Protein AF-A0A7S0CDD1-F1 (afdb_monomer_lite)

pLDDT: mean 84.14, std 13.0, range [52.75, 97.25]

Secondary structure (DSSP, 8-state):
--SS-S-----SPPP-PPPHHHHHT--HHHHHHHHHHHHHHHHHHHHHTT--HHHHHHHHHHHHHHHHHHHHHHHHHHHHHHHHHHHHH--EEEEESSSEE-GGGHHHHHTT-S--EEEE--

Foldseek 3Di:
DDAQAPDDDDPPDDDDDDDPVSNVPDDPVSNVVSVVVVVVVVVVVCVVVVHDPVNVVVVCVVCVVCVVVVVVVVVVVVVVVVVVVLVVQFDWAAQCLDAAFQPVCVVVVVVVRRRRHTDTGD

Organism: NCBI:txid420281

Sequence (122 aa):
GGRGGPYRLDSGHNVHQVSEDAKNQVSKEAAAAARKIAKQALQDRLEEIGMSDSEHEVYTEFLSPINNDISSLRAMLKSVDRQNDNSRELDWLKGQSDGEIDESRLVEGVAGEKYIYKKRGL

Radius of gyration: 27.92 Å; chains: 1; bounding box: 63×36×65 Å

InterPro domains:
  IPR039891 von Willebrand factor A domain-containing protein 8 [PTHR21610] (1-121)

Structure (mmCIF, N/CA/C/O backbone):
data_AF-A0A7S0CDD1-F1
#
_entry.id   AF-A0A7S0CDD1-F1
#
loop_
_atom_site.group_PDB
_atom_site.id
_atom_site.type_symbol
_atom_site.label_atom_id
_atom_site.label_alt_id
_atom_site.label_comp_id
_atom_site.label_asym_id
_atom_site.label_entity_id
_atom_site.label_seq_id
_atom_site.pdbx_PDB_ins_code
_atom_site.Cartn_x
_atom_site.Cartn_y
_atom_site.Cartn_z
_atom_site.occupancy
_atom_site.B_iso_or_equiv
_atom_site.auth_seq_id
_atom_site.auth_comp_id
_atom_site.auth_asym_id
_atom_site.auth_atom_id
_atom_site.pdbx_PDB_model_num
ATOM 1 N N . GLY A 1 1 ? 0.144 4.840 14.000 1.00 53.41 1 GLY A N 1
ATOM 2 C CA . GLY A 1 1 ? -1.275 5.161 14.249 1.00 53.41 1 GLY A CA 1
ATOM 3 C C . GLY A 1 1 ? -1.372 6.200 15.344 1.00 53.41 1 GLY A C 1
ATOM 4 O O . GLY A 1 1 ? -0.496 6.219 16.203 1.00 53.41 1 GLY A O 1
ATOM 5 N N . GLY A 1 2 ? -2.368 7.083 15.265 1.00 63.09 2 GLY A N 1
ATOM 6 C CA . GLY A 1 2 ? -2.669 8.057 16.317 1.00 63.09 2 GLY A CA 1
ATOM 7 C C . GLY A 1 2 ? -3.413 7.419 17.492 1.00 63.09 2 GLY A C 1
ATOM 8 O O . GLY A 1 2 ? -3.662 6.214 17.510 1.00 63.09 2 GLY A O 1
ATOM 9 N N . ARG A 1 3 ? -3.776 8.234 18.480 1.00 61.78 3 ARG A N 1
ATOM 10 C CA . ARG A 1 3 ? -4.568 7.799 19.631 1.00 61.78 3 ARG A CA 1
ATOM 11 C C . ARG A 1 3 ? -6.018 7.545 19.192 1.00 61.78 3 ARG A C 1
ATOM 13 O O . ARG A 1 3 ? -6.726 8.485 18.861 1.00 61.78 3 ARG A O 1
ATOM 20 N N . GLY A 1 4 ? -6.447 6.281 19.194 1.00 60.44 4 GLY A N 1
ATOM 21 C CA . GLY A 1 4 ? -7.868 5.905 19.167 1.00 60.44 4 GLY A CA 1
ATOM 22 C C . GLY A 1 4 ? -8.607 5.893 17.819 1.00 60.44 4 GLY A C 1
ATOM 23 O O . GLY A 1 4 ? -9.823 5.744 17.840 1.00 60.44 4 GLY A O 1
ATOM 24 N N . GLY A 1 5 ? -7.939 6.010 16.664 1.00 57.00 5 GLY A N 1
ATOM 25 C CA . GLY A 1 5 ? -8.611 6.010 15.353 1.00 57.00 5 GLY A CA 1
ATOM 26 C C . GLY A 1 5 ? -7.862 5.222 14.267 1.00 57.00 5 GLY A C 1
ATOM 27 O O . GLY A 1 5 ? -6.627 5.245 14.260 1.00 57.00 5 GLY A O 1
ATOM 28 N N . PRO A 1 6 ? -8.576 4.533 13.350 1.00 52.75 6 PRO A N 1
ATOM 29 C CA . PRO A 1 6 ? -7.969 3.687 12.317 1.00 52.75 6 PRO A CA 1
ATOM 30 C C . PRO A 1 6 ? -7.306 4.482 11.184 1.00 52.75 6 PRO A C 1
ATOM 32 O O . PRO A 1 6 ? -6.370 3.985 10.562 1.00 52.75 6 PRO A O 1
ATOM 35 N N . TYR A 1 7 ? -7.722 5.730 10.952 1.00 57.03 7 TYR A N 1
ATOM 36 C CA . TYR A 1 7 ? -7.170 6.573 9.894 1.00 57.03 7 TYR A CA 1
ATOM 37 C C . TYR A 1 7 ? -6.401 7.765 10.448 1.00 57.03 7 TYR A C 1
ATOM 39 O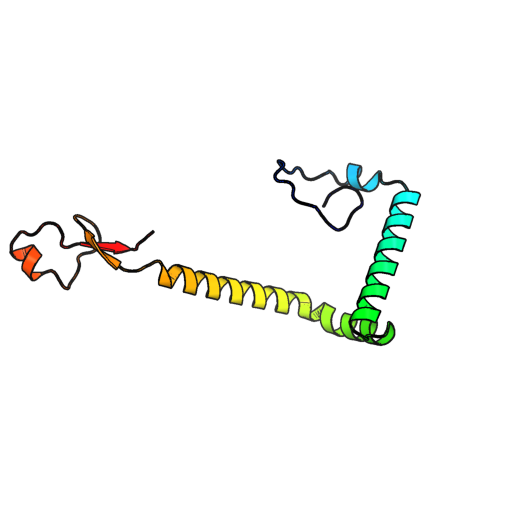 O . TYR A 1 7 ? -6.742 8.352 11.476 1.00 57.03 7 TYR A O 1
ATOM 47 N N . ARG A 1 8 ? -5.348 8.129 9.720 1.00 61.47 8 ARG A N 1
ATOM 48 C CA . ARG A 1 8 ? -4.642 9.394 9.871 1.00 61.47 8 ARG A CA 1
ATOM 49 C C . ARG A 1 8 ? -5.029 10.253 8.675 1.00 61.47 8 ARG A C 1
ATOM 51 O O . ARG A 1 8 ? -4.759 9.846 7.551 1.00 61.47 8 ARG A O 1
ATOM 58 N N . LEU A 1 9 ? -5.654 11.401 8.911 1.00 59.25 9 LEU A N 1
ATOM 59 C CA . LEU A 1 9 ? -5.783 12.428 7.883 1.00 59.25 9 LEU A CA 1
ATOM 60 C C . LEU A 1 9 ? -4.432 13.154 7.830 1.00 59.25 9 LEU A C 1
ATOM 62 O O . LEU A 1 9 ? -4.011 13.728 8.836 1.00 59.25 9 LEU A O 1
ATOM 66 N N . ASP A 1 10 ? -3.695 13.018 6.730 1.00 55.62 10 ASP A N 1
ATOM 67 C CA . ASP A 1 10 ? -2.424 13.722 6.557 1.00 55.62 10 ASP A CA 1
ATOM 68 C C . ASP A 1 10 ? -2.702 15.155 6.090 1.00 55.62 10 ASP A C 1
ATOM 70 O O . ASP A 1 10 ? -3.186 15.368 4.980 1.00 55.62 10 ASP A O 1
ATOM 74 N N . SER A 1 11 ? -2.430 16.126 6.963 1.00 65.56 11 SER A N 1
ATOM 75 C CA . SER A 1 11 ? -2.575 17.562 6.687 1.00 65.56 11 SER A CA 1
ATOM 76 C C . SER A 1 11 ? -1.219 18.262 6.493 1.00 65.56 11 SER A C 1
ATOM 78 O O . SER A 1 11 ? -1.122 19.470 6.697 1.00 65.56 11 SER A O 1
ATOM 80 N N . GLY A 1 12 ? -0.151 17.529 6.147 1.00 73.12 12 GLY A N 1
ATOM 81 C CA . GLY A 1 12 ? 1.171 18.113 5.869 1.00 73.12 12 GLY A CA 1
ATOM 82 C C . GLY A 1 12 ? 1.960 18.546 7.112 1.00 73.12 12 GLY A C 1
ATOM 83 O O . GLY A 1 12 ? 2.892 19.343 7.017 1.00 73.12 12 GLY A O 1
ATOM 84 N N . HIS A 1 13 ? 1.599 18.042 8.295 1.00 71.88 13 HIS A N 1
ATOM 85 C CA . HIS A 1 13 ? 2.309 18.318 9.546 1.00 71.88 13 HIS A CA 1
ATOM 86 C C . HIS A 1 13 ? 3.405 17.287 9.818 1.00 71.88 13 HIS A C 1
ATOM 88 O O . HIS A 1 13 ? 3.268 16.118 9.467 1.00 71.88 13 HIS A O 1
ATOM 94 N N . ASN A 1 14 ? 4.475 17.700 10.509 1.00 66.88 14 ASN A N 1
ATOM 95 C CA . ASN A 1 14 ? 5.545 16.782 10.885 1.00 66.88 14 ASN A CA 1
ATOM 96 C C . ASN A 1 14 ? 5.017 15.732 11.876 1.00 66.88 14 ASN A C 1
ATOM 98 O O . ASN A 1 14 ? 4.477 16.049 12.938 1.00 66.88 14 ASN A O 1
ATOM 102 N N . VAL A 1 15 ? 5.117 14.468 11.483 1.00 64.94 15 VAL A N 1
ATOM 103 C CA . VAL A 1 15 ? 4.436 13.356 12.136 1.00 64.94 15 VAL A CA 1
ATOM 104 C C . VAL A 1 15 ? 5.348 12.695 13.163 1.00 64.94 15 VAL A C 1
ATOM 106 O O . VAL A 1 15 ? 6.371 12.112 12.816 1.00 64.94 15 VAL A O 1
ATOM 109 N N . HIS A 1 16 ? 4.893 12.646 14.415 1.00 72.06 16 HIS A N 1
ATOM 110 C CA . HIS A 1 16 ? 5.502 11.816 15.455 1.00 72.06 16 HIS A CA 1
ATOM 111 C C . HIS A 1 16 ? 4.623 10.598 15.770 1.00 72.06 16 HIS A C 1
ATOM 113 O O . HIS A 1 16 ? 3.391 10.665 15.714 1.00 72.06 16 HIS A O 1
ATOM 119 N N . GLN A 1 17 ? 5.248 9.454 16.066 1.00 72.50 17 GLN A N 1
ATOM 120 C CA . GLN A 1 17 ? 4.528 8.290 16.578 1.00 72.50 17 GLN A CA 1
ATOM 121 C C . GLN A 1 17 ? 4.246 8.489 18.068 1.00 72.50 17 GLN A C 1
ATOM 123 O O . GLN A 1 17 ? 5.149 8.799 18.839 1.00 72.50 17 GLN A O 1
ATOM 128 N N . VAL A 1 18 ? 2.990 8.308 18.473 1.00 74.62 18 VAL A N 1
ATOM 129 C CA . VAL A 1 18 ? 2.628 8.254 19.894 1.00 74.62 18 VAL A CA 1
ATOM 130 C C . VAL A 1 18 ? 3.159 6.965 20.523 1.00 74.62 18 VAL A C 1
ATOM 132 O O . VAL A 1 18 ? 3.089 5.905 19.892 1.00 74.62 18 VAL A O 1
ATOM 135 N N . SER A 1 19 ? 3.662 7.060 21.759 1.00 77.38 19 SER A N 1
ATOM 136 C CA . SER A 1 19 ? 4.077 5.901 22.557 1.00 77.38 19 SER A CA 1
ATOM 137 C C . SER A 1 19 ? 2.893 4.974 22.848 1.00 77.38 19 SER A C 1
ATOM 139 O O . SER A 1 19 ? 1.737 5.408 22.850 1.00 77.38 19 SER A O 1
ATOM 141 N N . GLU A 1 20 ? 3.168 3.693 23.104 1.00 67.56 20 GLU A N 1
ATOM 142 C CA . GLU A 1 20 ? 2.119 2.717 23.435 1.00 67.56 20 GLU A CA 1
ATOM 143 C C . GLU A 1 20 ? 1.331 3.111 24.690 1.00 67.56 20 GLU A C 1
ATOM 145 O O . GLU A 1 20 ? 0.103 3.020 24.707 1.00 67.56 20 GLU A O 1
ATOM 150 N N . ASP A 1 21 ? 1.995 3.685 25.695 1.00 75.25 21 ASP A N 1
ATOM 151 C CA . ASP A 1 21 ? 1.329 4.198 26.897 1.00 75.25 21 ASP A CA 1
ATOM 152 C C . ASP A 1 21 ? 0.304 5.286 26.562 1.00 75.25 21 ASP A C 1
ATOM 154 O O . ASP A 1 21 ? -0.814 5.295 27.079 1.00 75.25 21 ASP A O 1
ATOM 158 N N . ALA A 1 22 ? 0.644 6.185 25.637 1.00 71.25 22 ALA A N 1
ATOM 159 C CA . ALA A 1 22 ? -0.252 7.250 25.204 1.00 71.25 22 ALA A CA 1
ATOM 160 C C . ALA A 1 22 ? -1.443 6.727 24.385 1.00 71.25 22 ALA A C 1
ATOM 162 O O . ALA A 1 22 ? -2.509 7.353 24.399 1.00 71.25 22 ALA A O 1
ATOM 163 N N . LYS A 1 23 ? -1.290 5.590 23.692 1.00 69.81 23 LYS A N 1
ATOM 164 C CA . LYS A 1 23 ? -2.388 4.904 22.991 1.00 69.81 23 LYS A CA 1
ATOM 165 C C . LYS A 1 23 ? -3.323 4.188 23.966 1.00 69.81 23 LYS A C 1
ATOM 167 O O . LYS A 1 23 ? -4.531 4.201 23.751 1.00 69.81 23 LYS A O 1
ATOM 172 N N . ASN A 1 24 ? -2.792 3.634 25.053 1.00 73.25 24 ASN A N 1
ATOM 173 C CA . ASN A 1 24 ? -3.568 2.891 26.052 1.00 73.25 24 ASN A CA 1
ATOM 174 C C . ASN A 1 24 ? -4.358 3.783 27.021 1.00 73.25 24 ASN A C 1
ATOM 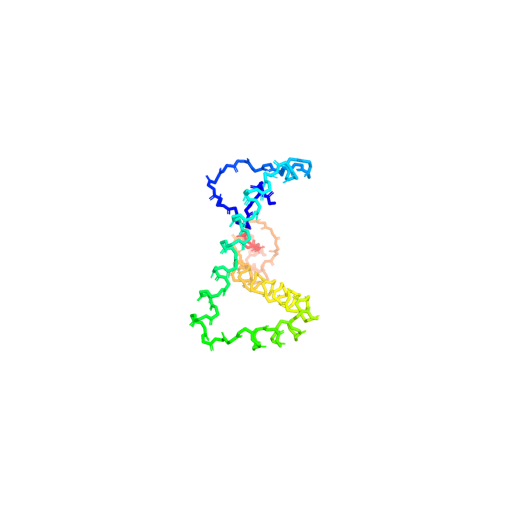176 O O . ASN A 1 24 ? -5.297 3.322 27.661 1.00 73.25 24 ASN A O 1
ATOM 180 N N . GLN A 1 25 ? -4.046 5.077 27.091 1.00 79.50 25 GLN A N 1
ATOM 181 C CA . GLN A 1 25 ? -4.792 6.056 27.892 1.00 79.50 25 GLN A CA 1
ATOM 182 C C . GLN A 1 25 ? -6.168 6.448 27.300 1.00 79.50 25 GLN A C 1
ATOM 184 O O . GLN A 1 25 ? -6.804 7.395 27.771 1.00 79.50 25 GLN A O 1
ATOM 189 N N . VAL A 1 26 ? -6.640 5.795 26.235 1.00 74.94 26 VAL A N 1
ATOM 190 C CA . VAL A 1 26 ? -7.983 6.046 25.686 1.00 74.94 26 VAL A CA 1
ATOM 191 C C . VAL A 1 26 ? -9.040 5.610 26.707 1.00 74.94 26 VAL A C 1
ATOM 193 O O . VAL A 1 26 ? -8.943 4.535 27.297 1.00 74.94 26 VAL A O 1
ATOM 196 N N . SER A 1 27 ? -10.057 6.447 26.935 1.00 84.56 27 SER A N 1
ATOM 197 C CA . SER A 1 27 ? -11.139 6.100 27.858 1.00 84.56 27 SER A CA 1
ATOM 198 C C . SER A 1 27 ? -11.906 4.873 27.352 1.00 84.56 27 SER A C 1
ATOM 200 O O . SER A 1 27 ? -12.057 4.661 26.146 1.00 84.56 27 SER A O 1
ATOM 202 N N . LYS A 1 28 ? -12.429 4.057 28.275 1.00 83.88 28 LYS A N 1
ATOM 203 C CA . LYS A 1 28 ? -13.234 2.874 27.917 1.00 83.88 28 LYS A CA 1
ATOM 204 C C . LYS A 1 28 ? -14.443 3.244 27.052 1.00 83.88 28 LYS A C 1
ATOM 206 O O . LYS A 1 28 ? -14.791 2.500 26.141 1.00 83.88 28 LYS A O 1
ATOM 211 N N . GLU A 1 29 ? -15.038 4.406 27.311 1.00 84.94 29 GLU A N 1
ATOM 212 C CA . GLU A 1 29 ? -16.145 4.965 26.535 1.00 84.94 29 GLU A CA 1
ATOM 213 C C . GLU A 1 29 ? -15.732 5.297 25.097 1.00 84.94 29 GLU A C 1
ATOM 215 O O . GLU A 1 29 ? -16.395 4.865 24.158 1.00 84.94 29 GLU A O 1
ATOM 220 N N . ALA A 1 30 ? -14.595 5.974 24.905 1.00 83.31 30 ALA A N 1
ATOM 221 C CA . ALA A 1 30 ? -14.085 6.283 23.571 1.00 83.31 30 ALA A CA 1
ATOM 222 C C . ALA A 1 30 ? -13.733 5.008 22.788 1.00 83.31 30 ALA A C 1
ATOM 224 O O . ALA A 1 30 ? -14.040 4.903 21.602 1.00 83.31 30 ALA A O 1
ATOM 225 N N . ALA A 1 31 ? -13.154 4.002 23.450 1.00 83.62 31 ALA A N 1
ATOM 226 C CA . ALA A 1 31 ? -12.890 2.707 22.830 1.00 83.62 31 ALA A CA 1
ATOM 227 C C . ALA A 1 31 ? -14.189 1.979 22.429 1.00 83.62 31 ALA A C 1
ATOM 229 O O . ALA A 1 31 ? -14.255 1.378 21.356 1.00 83.62 31 ALA A O 1
ATOM 230 N N . ALA A 1 32 ? -15.233 2.043 23.259 1.00 87.56 32 ALA A N 1
ATOM 231 C CA . ALA A 1 32 ? -16.538 1.465 22.948 1.00 87.56 32 ALA A CA 1
ATOM 232 C C . ALA A 1 32 ? -17.223 2.192 21.778 1.00 87.56 32 ALA A C 1
ATOM 234 O O . ALA A 1 32 ? -17.734 1.539 20.867 1.00 87.56 32 ALA A O 1
ATOM 235 N N . ALA A 1 33 ? -17.173 3.526 21.761 1.00 86.19 33 ALA A N 1
ATOM 236 C CA . ALA A 1 33 ? -17.683 4.342 20.664 1.00 86.19 33 ALA A CA 1
ATOM 237 C C . ALA A 1 33 ? -16.964 4.019 19.344 1.00 86.19 33 ALA A C 1
ATOM 239 O O . ALA A 1 33 ? -17.620 3.780 18.332 1.00 86.19 33 ALA A O 1
ATOM 240 N N . ALA A 1 34 ? -15.632 3.905 19.367 1.00 84.75 34 ALA A N 1
ATOM 241 C CA . ALA A 1 34 ? -14.843 3.530 18.196 1.00 84.75 34 ALA A CA 1
ATOM 242 C C . ALA A 1 34 ? -15.223 2.142 17.654 1.00 84.75 34 ALA A C 1
ATOM 244 O O . ALA A 1 34 ? -15.392 1.977 16.448 1.00 84.75 34 ALA A O 1
ATOM 245 N N . ARG A 1 35 ? -15.428 1.148 18.532 1.00 87.44 35 ARG A N 1
ATOM 246 C CA . ARG A 1 35 ? -15.895 -0.190 18.124 1.00 87.44 35 ARG A CA 1
ATOM 247 C C . ARG A 1 35 ? -17.287 -0.153 17.502 1.00 87.44 35 ARG A C 1
ATOM 249 O O . ARG A 1 35 ? -17.520 -0.852 16.522 1.00 87.44 35 ARG A O 1
ATOM 256 N N . LYS A 1 36 ? -18.202 0.653 18.050 1.00 91.62 36 LYS A N 1
ATOM 257 C CA . LYS A 1 36 ? -19.556 0.807 17.501 1.00 91.62 36 LYS A CA 1
ATOM 258 C C . LYS A 1 36 ? -19.514 1.400 16.093 1.00 91.62 36 LYS A C 1
ATOM 260 O O . LYS A 1 36 ? -20.147 0.851 15.200 1.00 91.62 36 LYS A O 1
ATOM 265 N N . ILE A 1 37 ? -18.728 2.460 15.899 1.00 90.50 37 ILE A N 1
ATOM 266 C CA . ILE A 1 37 ? -18.533 3.090 14.586 1.00 90.50 37 ILE A CA 1
ATOM 267 C C . ILE A 1 37 ? -17.909 2.095 13.602 1.00 90.50 37 ILE A C 1
ATOM 269 O O . ILE A 1 37 ? -18.385 1.974 12.481 1.00 90.50 37 ILE A O 1
ATOM 273 N N . ALA A 1 38 ? -16.890 1.340 14.022 1.00 88.38 38 ALA A N 1
ATOM 274 C CA . ALA A 1 38 ? -16.255 0.334 13.173 1.00 88.38 38 ALA A CA 1
ATOM 275 C C . ALA A 1 38 ? -17.227 -0.782 12.758 1.00 88.38 38 ALA A C 1
ATOM 277 O O . ALA A 1 38 ? -17.234 -1.180 11.598 1.00 88.38 38 ALA A O 1
ATOM 278 N N . LYS A 1 39 ? -18.069 -1.260 13.686 1.00 91.75 39 LYS A N 1
ATOM 279 C CA . LYS A 1 39 ? -19.087 -2.274 13.387 1.00 91.75 39 LYS A CA 1
ATOM 280 C C . LYS A 1 39 ? -20.134 -1.747 12.405 1.00 91.75 39 LYS A C 1
ATOM 282 O O . LYS A 1 39 ? -20.486 -2.460 11.476 1.00 91.75 39 LYS A O 1
ATOM 287 N N . GLN A 1 40 ? -20.596 -0.513 12.600 1.00 93.69 40 GLN A N 1
ATOM 288 C CA . GLN A 1 40 ? -21.558 0.117 11.697 1.00 93.69 40 GLN A CA 1
ATOM 289 C C . GLN A 1 40 ? -20.962 0.310 10.297 1.00 93.69 40 GLN A C 1
ATOM 291 O O . GLN A 1 40 ? -21.562 -0.115 9.326 1.00 93.69 40 GLN A O 1
ATOM 296 N N . ALA A 1 41 ? -19.738 0.832 10.198 1.00 92.75 41 ALA A N 1
ATOM 297 C CA . ALA A 1 41 ? -19.060 1.003 8.915 1.00 92.75 41 ALA A CA 1
ATOM 298 C C . ALA A 1 41 ? -18.812 -0.329 8.184 1.00 92.75 41 ALA A C 1
ATOM 300 O O . ALA A 1 41 ? -18.879 -0.375 6.959 1.00 92.75 41 ALA A O 1
ATOM 301 N N . LEU A 1 42 ? -18.516 -1.408 8.922 1.00 92.50 42 LEU A N 1
ATOM 302 C CA . LEU A 1 42 ? -18.411 -2.745 8.339 1.00 92.50 42 LEU A CA 1
ATOM 303 C C . LEU A 1 42 ? -19.761 -3.196 7.774 1.00 92.50 42 LEU A C 1
ATOM 305 O O . LEU A 1 42 ? -19.809 -3.630 6.631 1.00 92.50 42 LEU A O 1
ATOM 309 N N . GLN A 1 43 ? -20.839 -3.053 8.547 1.00 94.62 43 GLN A N 1
ATOM 310 C CA . GLN A 1 43 ? -22.183 -3.419 8.107 1.00 94.62 43 GLN A CA 1
ATOM 311 C C . GLN A 1 43 ? -22.611 -2.622 6.866 1.00 94.62 43 GLN A C 1
ATOM 313 O O . GLN A 1 43 ? -22.987 -3.225 5.866 1.00 94.62 43 GLN A O 1
ATOM 318 N N . ASP A 1 44 ? -22.471 -1.294 6.892 1.00 95.38 44 ASP A N 1
ATOM 319 C CA . ASP A 1 44 ? -22.804 -0.419 5.761 1.00 95.38 44 ASP A CA 1
ATOM 320 C C . ASP A 1 44 ? -22.037 -0.845 4.494 1.00 95.38 44 ASP A C 1
ATOM 322 O O . ASP A 1 44 ? -22.582 -0.867 3.390 1.00 95.38 44 ASP A O 1
ATOM 326 N N . ARG A 1 45 ? -20.763 -1.237 4.649 1.00 94.81 45 ARG A N 1
ATOM 327 C CA . ARG A 1 45 ? -19.935 -1.714 3.538 1.00 94.81 45 ARG A CA 1
ATOM 328 C C . ARG A 1 45 ? -20.390 -3.070 3.005 1.00 94.81 45 ARG A C 1
ATOM 330 O O . ARG A 1 45 ? -20.331 -3.272 1.796 1.00 94.81 45 ARG A O 1
ATOM 337 N N . LEU A 1 46 ? -20.787 -3.992 3.881 1.00 96.44 46 LEU A N 1
ATOM 338 C CA . LEU A 1 46 ? -21.316 -5.302 3.495 1.00 96.44 46 LEU A CA 1
ATOM 339 C C . LEU A 1 46 ? -22.633 -5.158 2.725 1.00 96.44 46 LEU A C 1
ATOM 341 O O . LEU A 1 46 ? -22.797 -5.783 1.679 1.00 96.44 46 LEU A O 1
ATOM 345 N N . GLU A 1 47 ? -23.510 -4.258 3.171 1.00 96.50 47 GLU A N 1
ATOM 346 C CA . GLU A 1 47 ? -24.750 -3.917 2.470 1.00 96.50 47 GLU A CA 1
ATOM 347 C C . GLU A 1 47 ? -24.474 -3.303 1.086 1.00 96.50 47 GLU A C 1
ATOM 349 O O . GLU A 1 47 ? -25.078 -3.724 0.100 1.00 96.50 47 GLU A O 1
ATOM 354 N N . GLU A 1 48 ? -23.518 -2.370 0.979 1.00 97.06 48 GLU A N 1
ATOM 355 C CA . GLU A 1 48 ? -23.121 -1.738 -0.293 1.00 97.06 48 GLU A CA 1
ATOM 356 C C . GLU A 1 48 ? -22.661 -2.764 -1.340 1.00 97.06 48 GLU A C 1
ATOM 358 O O . GLU A 1 48 ? -23.000 -2.652 -2.519 1.00 97.06 48 GLU A O 1
ATOM 363 N N . ILE A 1 49 ? -21.888 -3.769 -0.920 1.00 96.25 49 ILE A N 1
ATOM 364 C CA . ILE A 1 49 ? -21.366 -4.808 -1.819 1.00 96.25 49 ILE A CA 1
ATOM 365 C C . ILE A 1 49 ? -22.312 -6.009 -1.962 1.00 96.25 49 ILE A C 1
ATOM 367 O O . ILE A 1 49 ? -21.972 -6.956 -2.670 1.00 96.25 49 ILE A O 1
ATOM 371 N N . GLY A 1 50 ? -23.476 -5.983 -1.302 1.00 95.88 50 GLY A N 1
ATOM 372 C CA . GLY A 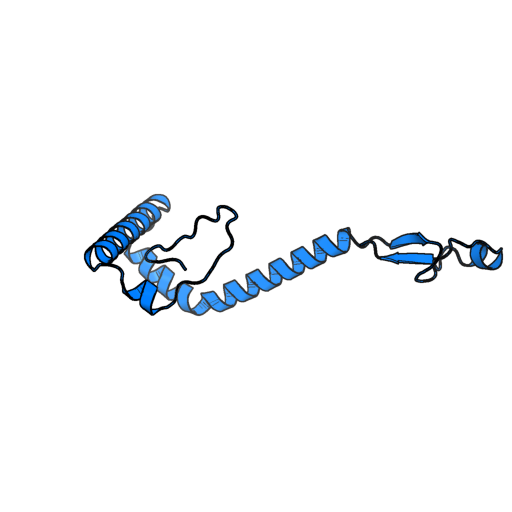1 50 ? -24.460 -7.065 -1.329 1.00 95.88 50 GLY A CA 1
ATOM 373 C C . GLY A 1 50 ? -23.961 -8.377 -0.716 1.00 95.88 50 GLY A C 1
ATOM 374 O O . GLY A 1 50 ? -24.323 -9.441 -1.206 1.00 95.88 50 GLY A O 1
ATOM 375 N N . MET A 1 51 ? -23.115 -8.309 0.315 1.00 96.19 51 MET A N 1
ATOM 376 C CA . MET A 1 51 ? -22.526 -9.469 0.990 1.00 96.19 51 MET A CA 1
ATOM 377 C C . MET A 1 51 ? -23.163 -9.665 2.366 1.00 96.19 51 MET A C 1
ATOM 379 O O . MET A 1 51 ? -23.288 -8.722 3.142 1.00 96.19 51 MET A O 1
ATOM 383 N N . SER A 1 52 ? -23.545 -10.896 2.691 1.00 96.00 52 SER A N 1
ATOM 384 C CA . SER A 1 52 ? -24.018 -11.259 4.029 1.00 96.00 52 SER A CA 1
ATOM 385 C C . SER A 1 52 ? -22.868 -11.412 5.031 1.00 96.00 52 SER A C 1
ATOM 387 O O . SER A 1 52 ? -21.732 -11.711 4.657 1.00 96.00 52 SER A O 1
ATOM 389 N N . ASP A 1 53 ? -23.174 -11.299 6.328 1.00 93.69 53 ASP A N 1
ATOM 390 C CA . ASP A 1 53 ? -22.200 -11.532 7.407 1.00 93.69 53 ASP A CA 1
ATOM 391 C C . ASP A 1 53 ? -21.540 -12.921 7.302 1.00 93.69 53 ASP A C 1
ATOM 393 O O . ASP A 1 53 ? -20.326 -13.051 7.453 1.00 93.69 53 ASP A O 1
ATOM 397 N N . SER A 1 54 ? -22.318 -13.956 6.965 1.00 95.06 54 SER A N 1
ATOM 398 C CA . SER A 1 54 ? -21.810 -15.322 6.779 1.00 95.06 54 SER A CA 1
ATOM 399 C C . SER A 1 54 ? -20.869 -15.458 5.582 1.00 95.06 54 SER A C 1
ATOM 401 O O . SER A 1 54 ? -19.867 -16.165 5.656 1.00 95.06 54 SER A O 1
ATOM 403 N N . GLU A 1 55 ? -21.163 -14.779 4.471 1.00 95.62 55 GLU A N 1
ATOM 404 C CA . GLU A 1 55 ? -20.285 -14.792 3.295 1.00 95.62 55 GLU A CA 1
ATOM 405 C C . GLU A 1 55 ? -18.981 -14.051 3.583 1.00 95.62 55 GLU A C 1
ATOM 407 O O . GLU A 1 55 ? -17.914 -14.494 3.158 1.00 95.62 5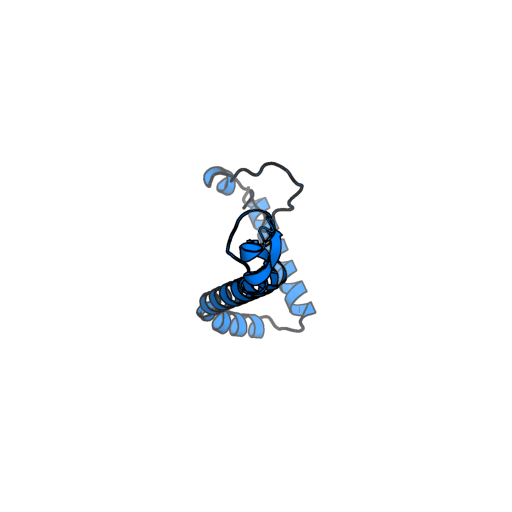5 GLU A O 1
ATOM 412 N N . HIS A 1 56 ? -19.053 -12.962 4.348 1.00 96.06 56 HIS A N 1
ATOM 413 C CA . HIS A 1 56 ? -17.880 -12.225 4.794 1.00 96.06 56 HIS A CA 1
ATOM 414 C C . HIS A 1 56 ? -16.973 -13.066 5.705 1.00 96.06 56 HIS A C 1
ATOM 416 O O . HIS A 1 56 ? -15.750 -13.018 5.553 1.00 96.06 56 HIS A O 1
ATOM 422 N N . GLU A 1 57 ? -17.536 -13.857 6.623 1.00 95.88 57 GLU A N 1
ATOM 423 C CA . GLU A 1 57 ? -16.762 -14.780 7.467 1.00 95.88 57 GLU A CA 1
ATOM 424 C C . GLU A 1 57 ? -16.001 -15.810 6.624 1.00 95.88 57 GLU A C 1
ATOM 426 O O . GLU A 1 57 ? -14.778 -15.918 6.747 1.00 95.88 57 GLU A O 1
ATOM 431 N N . VAL A 1 58 ? -16.697 -16.485 5.704 1.00 97.06 58 VAL A N 1
ATOM 432 C CA . VAL A 1 58 ? -16.093 -17.471 4.792 1.00 97.06 58 VAL A CA 1
ATOM 433 C C . VAL A 1 58 ? -15.020 -16.823 3.915 1.00 97.06 58 VAL A C 1
ATOM 435 O O . VAL A 1 58 ? -13.913 -17.343 3.774 1.00 97.06 58 VAL A O 1
ATOM 438 N N . TYR A 1 59 ? -15.308 -15.652 3.347 1.00 95.00 59 TYR A N 1
ATOM 439 C CA . TYR A 1 59 ? -14.343 -14.901 2.550 1.00 95.00 59 TYR A CA 1
ATOM 440 C C . TYR A 1 59 ? -13.083 -14.550 3.354 1.00 95.00 59 TYR A C 1
ATOM 442 O O . TYR A 1 59 ? -11.963 -14.702 2.861 1.00 95.00 59 TYR A O 1
ATOM 450 N N . THR A 1 60 ? -13.249 -14.110 4.602 1.00 94.88 60 THR A N 1
ATOM 451 C CA . THR A 1 60 ? -12.135 -13.728 5.479 1.00 94.88 60 THR A CA 1
ATOM 452 C C . THR A 1 60 ? -11.261 -14.929 5.836 1.00 94.88 60 THR A C 1
ATOM 454 O O . THR A 1 60 ? -10.033 -14.803 5.859 1.00 94.88 60 THR A O 1
ATOM 457 N N . GLU A 1 61 ? -11.870 -16.095 6.062 1.00 96.50 61 GLU A N 1
ATOM 458 C CA . GLU A 1 61 ? -11.158 -17.351 6.307 1.00 96.50 61 GLU A CA 1
ATOM 459 C C . GLU A 1 61 ? -10.236 -17.718 5.135 1.00 96.50 61 GLU A C 1
ATOM 461 O O . GLU A 1 61 ? -9.066 -18.036 5.351 1.00 96.50 61 GLU A O 1
ATOM 466 N N . PHE A 1 62 ? -10.711 -17.586 3.892 1.00 95.81 62 PHE A N 1
ATOM 467 C CA . PHE A 1 62 ? -9.894 -17.843 2.701 1.00 95.81 62 PHE A CA 1
ATOM 468 C C . PHE A 1 62 ? -8.858 -16.753 2.416 1.00 95.81 62 PHE A C 1
ATOM 470 O O . PHE A 1 62 ? -7.767 -17.046 1.922 1.00 95.81 62 PHE A O 1
ATOM 477 N N . LEU A 1 63 ? -9.178 -15.491 2.706 1.00 95.69 63 LEU A N 1
ATOM 478 C CA . LEU A 1 63 ? -8.289 -14.367 2.425 1.00 95.69 63 LEU A CA 1
ATOM 479 C C . LEU A 1 63 ? -7.099 -14.314 3.394 1.00 95.69 63 LEU A C 1
ATOM 481 O O . LEU A 1 63 ? -5.984 -13.982 2.984 1.00 95.69 63 LEU A O 1
ATOM 485 N N . SER A 1 64 ? -7.322 -14.627 4.675 1.00 95.50 64 SER A N 1
ATOM 486 C CA . SER A 1 64 ? -6.318 -14.463 5.733 1.00 95.50 64 SER A CA 1
ATOM 487 C C . SER A 1 64 ? -4.978 -15.159 5.424 1.00 95.50 64 SER A C 1
ATOM 489 O O . SER A 1 64 ? -3.946 -14.486 5.511 1.00 95.50 64 SER A O 1
ATOM 491 N N . PRO A 1 65 ? -4.943 -16.435 4.984 1.00 97.25 65 PRO A N 1
ATOM 492 C CA . PRO A 1 65 ? -3.695 -17.124 4.648 1.00 97.25 65 PRO A CA 1
ATOM 493 C C . PRO A 1 65 ? -2.934 -16.513 3.461 1.00 97.25 65 PRO A C 1
ATOM 495 O O . PRO A 1 65 ? -1.708 -16.547 3.446 1.00 97.25 65 PRO A O 1
ATOM 498 N N . ILE A 1 66 ? -3.641 -15.941 2.480 1.00 96.56 66 ILE A N 1
ATOM 499 C CA . ILE A 1 66 ? -3.073 -15.519 1.183 1.00 96.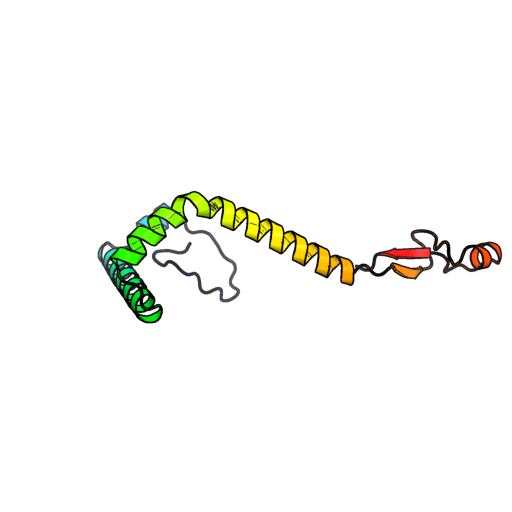56 66 ILE A CA 1
ATOM 500 C C . ILE A 1 66 ? -2.710 -14.019 1.184 1.00 96.56 66 ILE A C 1
ATOM 502 O O . ILE A 1 66 ? -2.050 -13.514 0.275 1.00 96.56 66 ILE A O 1
ATOM 506 N N . ASN A 1 67 ? -3.084 -13.269 2.226 1.00 94.81 67 ASN A N 1
ATOM 507 C CA . ASN A 1 67 ? -2.832 -11.826 2.323 1.00 94.81 67 ASN A CA 1
ATOM 508 C C . ASN A 1 67 ? -1.357 -11.430 2.131 1.00 94.81 67 ASN A C 1
ATOM 510 O O . ASN A 1 67 ? -1.067 -10.396 1.516 1.00 94.81 67 ASN A O 1
ATOM 514 N N . ASN A 1 68 ? -0.423 -12.242 2.632 1.00 95.25 68 ASN A N 1
ATOM 515 C CA . ASN A 1 68 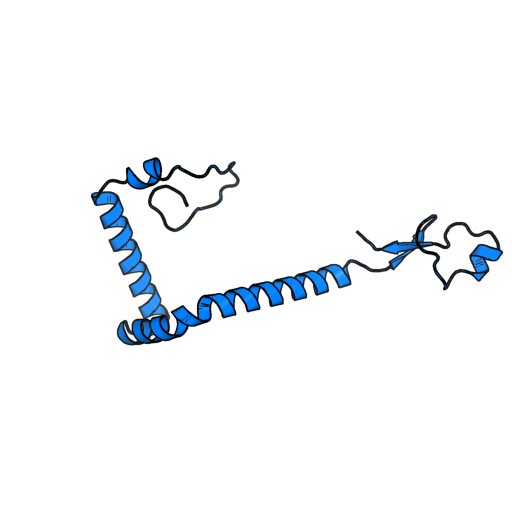? 1.011 -11.996 2.465 1.00 95.25 68 ASN A CA 1
ATOM 516 C C . ASN A 1 68 ? 1.444 -12.157 1.003 1.00 95.25 68 ASN A C 1
ATOM 518 O O . ASN A 1 68 ? 2.156 -11.298 0.479 1.00 95.25 68 ASN A O 1
ATOM 522 N N . ASP A 1 69 ? 0.952 -13.191 0.325 1.00 95.50 69 ASP A N 1
ATOM 523 C CA . ASP A 1 69 ? 1.264 -13.461 -1.080 1.00 95.50 69 ASP A CA 1
ATOM 524 C C . ASP A 1 69 ? 0.702 -12.365 -1.988 1.00 95.50 69 ASP A C 1
ATOM 526 O O . ASP A 1 69 ? 1.408 -11.837 -2.847 1.00 95.50 69 ASP A O 1
ATOM 530 N N . ILE A 1 70 ? -0.536 -11.927 -1.734 1.00 96.25 70 ILE A N 1
ATOM 531 C CA . ILE A 1 70 ? -1.155 -10.794 -2.438 1.00 96.25 70 ILE A CA 1
ATOM 532 C C . ILE A 1 70 ? -0.317 -9.525 -2.250 1.00 96.25 70 ILE A C 1
ATOM 534 O O . ILE A 1 70 ? -0.098 -8.768 -3.199 1.00 96.25 70 ILE A O 1
ATOM 538 N N . SER A 1 71 ? 0.159 -9.274 -1.029 1.00 94.88 71 SER A N 1
ATOM 539 C CA . SER A 1 71 ? 0.985 -8.102 -0.723 1.00 94.88 71 SER A CA 1
ATOM 540 C C . SER A 1 71 ? 2.336 -8.156 -1.440 1.00 94.88 71 SER A C 1
ATOM 542 O O . SER A 1 71 ? 2.766 -7.148 -2.003 1.00 94.88 71 SER A O 1
ATOM 544 N N . SER A 1 72 ? 2.963 -9.334 -1.484 1.00 95.88 72 SER A N 1
ATOM 545 C CA . SER A 1 72 ? 4.204 -9.584 -2.220 1.00 95.88 72 SER A CA 1
ATOM 546 C C . SER A 1 72 ? 4.025 -9.349 -3.723 1.00 95.88 72 SER A C 1
ATOM 548 O O . SER A 1 72 ? 4.749 -8.551 -4.318 1.00 95.88 72 SER A O 1
ATOM 550 N N . LEU A 1 73 ? 2.985 -9.934 -4.324 1.00 96.81 73 LEU A N 1
ATOM 551 C CA . LEU A 1 73 ? 2.664 -9.755 -5.742 1.00 96.81 73 LEU A CA 1
ATOM 552 C C . LEU A 1 73 ? 2.386 -8.291 -6.095 1.00 96.81 73 LEU A C 1
ATOM 554 O O . LEU A 1 73 ? 2.897 -7.785 -7.092 1.00 96.81 73 LEU A O 1
ATOM 558 N N . ARG A 1 74 ? 1.637 -7.566 -5.257 1.00 95.69 74 ARG A N 1
ATOM 559 C CA . ARG A 1 74 ? 1.411 -6.124 -5.445 1.00 95.69 74 ARG A CA 1
ATOM 560 C C . ARG A 1 74 ? 2.710 -5.326 -5.387 1.00 95.69 74 ARG A C 1
ATOM 562 O O . ARG A 1 74 ? 2.865 -4.377 -6.152 1.00 95.69 74 ARG A O 1
ATOM 569 N N . ALA A 1 75 ? 3.627 -5.675 -4.486 1.00 95.12 75 ALA A N 1
ATOM 570 C CA . ALA A 1 75 ? 4.929 -5.021 -4.406 1.00 95.12 75 ALA A CA 1
ATOM 571 C C . ALA A 1 75 ? 5.772 -5.296 -5.660 1.00 95.12 75 ALA A C 1
ATOM 573 O O . ALA A 1 75 ? 6.361 -4.365 -6.208 1.00 95.12 75 ALA A O 1
ATOM 574 N N . MET A 1 76 ? 5.765 -6.538 -6.155 1.00 94.75 76 MET A N 1
ATOM 575 C CA . MET A 1 76 ? 6.433 -6.911 -7.403 1.00 94.75 76 MET A CA 1
ATOM 576 C C . MET A 1 76 ? 5.866 -6.136 -8.594 1.00 94.75 76 MET A C 1
ATOM 578 O O . MET A 1 76 ? 6.634 -5.496 -9.308 1.00 94.75 76 MET A O 1
ATOM 582 N N . LEU A 1 77 ? 4.541 -6.096 -8.764 1.00 95.50 77 LEU A N 1
ATOM 583 C CA . LEU A 1 77 ? 3.896 -5.341 -9.845 1.00 95.50 77 LEU A CA 1
ATOM 584 C C . LEU A 1 77 ? 4.252 -3.851 -9.788 1.00 95.50 77 LEU A C 1
ATOM 586 O O . LEU A 1 77 ? 4.709 -3.296 -10.778 1.00 95.50 77 LEU A O 1
ATOM 590 N N . LYS A 1 78 ? 4.183 -3.229 -8.604 1.00 91.19 78 LYS A N 1
ATOM 591 C CA . LYS A 1 78 ? 4.606 -1.829 -8.427 1.00 91.19 78 LYS A CA 1
ATOM 592 C C . LYS A 1 78 ? 6.078 -1.599 -8.761 1.00 91.19 78 LYS A C 1
ATOM 594 O O . LYS A 1 78 ? 6.440 -0.516 -9.214 1.00 91.19 78 LYS A O 1
ATOM 599 N N . SER A 1 79 ? 6.941 -2.575 -8.481 1.00 87.00 79 SER A N 1
ATOM 600 C CA . SER A 1 79 ? 8.360 -2.477 -8.824 1.00 87.00 79 SER A CA 1
ATOM 601 C C . SER A 1 79 ? 8.582 -2.550 -10.334 1.00 87.00 79 SER A C 1
ATOM 603 O O . SER A 1 79 ? 9.402 -1.798 -10.850 1.00 87.00 79 SER A O 1
ATOM 605 N N . VAL A 1 80 ? 7.806 -3.383 -11.036 1.00 87.94 80 VAL A N 1
ATOM 606 C CA . VAL A 1 80 ? 7.824 -3.492 -12.499 1.00 87.94 80 VAL A CA 1
ATOM 607 C C . VAL A 1 80 ? 7.283 -2.216 -13.136 1.00 87.94 80 VAL A C 1
ATOM 609 O O . VAL A 1 80 ? 7.932 -1.678 -14.023 1.00 87.94 80 VAL A O 1
ATOM 612 N N . ASP A 1 81 ? 6.162 -1.681 -12.650 1.00 84.12 81 ASP A N 1
ATOM 613 C CA . ASP A 1 81 ? 5.606 -0.416 -13.147 1.00 84.12 81 ASP A CA 1
ATOM 614 C C . ASP A 1 81 ? 6.609 0.727 -12.977 1.00 84.12 81 ASP A C 1
ATOM 616 O O . ASP A 1 81 ? 6.898 1.441 -13.931 1.00 84.12 81 ASP A O 1
ATOM 620 N N . ARG A 1 82 ? 7.249 0.830 -11.803 1.00 79.50 82 ARG A N 1
ATOM 621 C CA . ARG A 1 82 ? 8.320 1.810 -11.573 1.00 79.50 82 ARG A CA 1
ATOM 622 C C . ARG A 1 82 ? 9.501 1.610 -12.520 1.00 79.50 82 ARG A C 1
ATOM 624 O O . ARG A 1 82 ? 10.058 2.583 -13.007 1.00 79.50 82 ARG A O 1
ATOM 631 N N . GLN A 1 83 ? 9.921 0.369 -12.759 1.00 77.00 83 GLN A N 1
ATOM 632 C CA . GLN A 1 83 ? 10.993 0.093 -13.716 1.00 77.00 83 GLN A CA 1
ATOM 633 C C . GLN A 1 83 ? 10.592 0.481 -15.141 1.00 77.00 83 GLN A C 1
ATOM 635 O O . GLN A 1 83 ? 11.414 1.049 -15.851 1.00 77.00 83 GLN A O 1
ATOM 640 N N . ASN A 1 84 ? 9.347 0.226 -15.542 1.00 75.88 84 ASN A N 1
ATOM 641 C CA . ASN A 1 84 ? 8.824 0.599 -16.852 1.00 75.88 84 ASN A CA 1
ATOM 642 C C . ASN A 1 84 ? 8.740 2.122 -17.014 1.00 75.88 84 ASN A C 1
ATOM 644 O O . ASN A 1 84 ? 9.188 2.644 -18.035 1.00 75.88 84 ASN A O 1
ATOM 648 N N . ASP A 1 85 ? 8.237 2.835 -16.008 1.00 69.94 85 ASP A N 1
ATOM 649 C CA . ASP A 1 85 ? 8.164 4.297 -16.015 1.00 69.94 85 ASP A CA 1
ATOM 650 C C . ASP A 1 85 ? 9.568 4.917 -16.038 1.00 69.94 85 ASP A C 1
ATOM 652 O O . ASP A 1 85 ? 9.867 5.711 -16.927 1.00 69.94 85 ASP A O 1
ATOM 656 N N . ASN A 1 86 ? 10.489 4.443 -15.192 1.00 61.91 86 ASN A N 1
ATOM 657 C CA . ASN A 1 86 ? 11.887 4.878 -15.232 1.00 61.91 86 ASN A CA 1
ATOM 658 C C . ASN A 1 86 ? 12.554 4.530 -16.577 1.00 61.91 86 ASN A C 1
ATOM 660 O O . ASN A 1 86 ? 13.355 5.299 -17.094 1.00 61.91 86 ASN A O 1
ATOM 664 N N . SER A 1 87 ? 12.247 3.379 -17.185 1.00 58.25 87 SER A N 1
ATOM 665 C CA . SER A 1 87 ? 12.831 2.995 -18.480 1.00 58.25 87 SER A CA 1
ATOM 666 C C . SER A 1 87 ? 12.384 3.894 -19.636 1.00 58.25 87 SER A C 1
ATOM 668 O O . SER A 1 87 ? 13.129 4.030 -20.604 1.00 58.25 87 SER A O 1
ATOM 670 N N . ARG A 1 88 ? 11.207 4.529 -19.524 1.00 56.22 88 ARG A N 1
ATOM 671 C CA . ARG A 1 88 ? 10.733 5.562 -20.457 1.00 56.22 88 ARG A CA 1
ATOM 672 C C . ARG A 1 88 ? 11.435 6.905 -20.254 1.00 56.22 88 ARG A C 1
ATOM 674 O O . ARG A 1 88 ? 11.531 7.667 -21.206 1.00 56.22 88 ARG A O 1
ATOM 681 N N . GLU A 1 89 ? 11.924 7.186 -19.048 1.00 53.53 89 GLU A N 1
ATOM 682 C CA . GLU A 1 89 ? 12.670 8.414 -18.730 1.00 53.53 89 GLU A CA 1
ATOM 683 C C . GLU A 1 89 ? 14.168 8.305 -19.083 1.00 53.53 89 GLU A C 1
ATOM 685 O O . GLU A 1 89 ? 14.822 9.305 -19.372 1.00 53.53 89 GLU A O 1
ATOM 690 N N . LEU A 1 90 ? 14.717 7.087 -19.161 1.00 61.53 90 LEU A N 1
ATOM 691 C CA . LEU A 1 90 ? 16.133 6.833 -19.459 1.00 61.53 90 LEU A CA 1
ATOM 692 C C . LEU A 1 90 ? 16.449 6.733 -20.960 1.00 61.53 90 LEU A C 1
ATOM 694 O O . LEU A 1 90 ? 17.170 5.816 -21.387 1.00 61.53 90 LEU A O 1
ATOM 698 N N . ASP A 1 91 ? 15.972 7.688 -21.753 1.00 72.88 91 ASP A N 1
ATOM 699 C CA . ASP A 1 91 ? 16.508 7.874 -23.098 1.00 72.88 91 ASP A CA 1
ATOM 700 C C . ASP A 1 91 ? 17.985 8.292 -23.020 1.00 72.88 91 ASP A C 1
ATOM 702 O O . ASP A 1 91 ? 18.436 9.002 -22.113 1.00 72.88 91 ASP A O 1
ATOM 706 N N . TRP A 1 92 ? 18.781 7.807 -23.972 1.00 81.31 92 TRP A N 1
ATOM 707 C CA . TRP A 1 92 ? 20.167 8.240 -24.110 1.00 81.31 92 TRP A CA 1
ATOM 708 C C . TRP A 1 92 ? 20.184 9.692 -24.588 1.00 81.31 92 TRP A C 1
ATOM 710 O O . TRP A 1 92 ? 19.910 9.970 -25.755 1.00 81.31 92 TRP A O 1
ATOM 720 N N . LEU A 1 93 ? 20.554 10.616 -23.704 1.00 84.81 93 LEU A N 1
ATOM 721 C CA . LEU A 1 93 ? 20.856 11.993 -24.069 1.00 84.81 93 LEU A CA 1
ATOM 722 C C . LEU A 1 93 ? 22.147 11.988 -24.884 1.00 84.81 93 LEU A C 1
ATOM 724 O O . LEU A 1 93 ? 23.229 11.810 -24.328 1.00 84.81 93 LEU A O 1
ATOM 728 N N . LYS A 1 94 ? 22.028 12.134 -26.205 1.00 88.56 94 LYS A N 1
ATOM 729 C CA . LYS A 1 94 ? 23.154 12.181 -27.151 1.00 88.56 94 LYS A CA 1
ATOM 730 C C . LYS A 1 94 ? 23.763 13.583 -27.210 1.00 88.56 94 LYS A C 1
ATOM 732 O O . LYS A 1 94 ? 23.183 14.544 -26.705 1.00 88.56 94 LYS A O 1
ATOM 737 N N . GLY A 1 95 ? 24.925 13.718 -27.847 1.00 89.25 95 GLY A N 1
ATOM 738 C CA . GLY A 1 95 ? 25.536 15.030 -28.081 1.00 89.25 95 GLY A CA 1
ATOM 739 C C . GLY A 1 95 ? 26.154 15.661 -26.834 1.00 89.25 95 GLY A C 1
ATOM 740 O O . GLY A 1 95 ? 26.201 16.881 -26.726 1.00 89.25 95 GLY A O 1
ATOM 741 N N . GLN A 1 96 ? 26.593 14.847 -25.880 1.00 90.88 96 GLN A N 1
ATOM 742 C CA . GLN A 1 96 ? 27.218 15.298 -24.642 1.00 90.88 96 GLN A CA 1
ATOM 743 C C . GLN A 1 96 ? 28.726 15.464 -24.840 1.00 90.88 96 GLN A C 1
ATOM 745 O O . GLN A 1 96 ? 29.339 14.769 -25.651 1.00 90.88 96 GLN A O 1
ATOM 750 N N . SER A 1 97 ? 29.328 16.394 -24.100 1.00 90.94 97 SER A N 1
ATOM 751 C CA . SER A 1 97 ? 30.777 16.647 -24.107 1.00 90.94 97 SER A CA 1
ATOM 752 C C . SER A 1 97 ? 31.589 15.626 -23.303 1.00 90.94 97 SER A C 1
ATOM 754 O O . SER A 1 97 ? 32.813 15.608 -23.386 1.00 90.94 97 SER A O 1
ATOM 756 N N . ASP A 1 98 ? 30.913 14.807 -22.501 1.00 89.88 98 ASP A N 1
ATOM 757 C CA . ASP A 1 98 ? 31.475 13.767 -21.645 1.00 89.88 98 ASP A CA 1
ATOM 758 C C . ASP A 1 98 ? 30.419 12.668 -21.412 1.00 89.88 98 ASP A C 1
ATOM 760 O O . ASP A 1 98 ? 29.228 12.904 -21.628 1.00 89.88 98 ASP A O 1
ATOM 764 N N . GLY A 1 99 ? 30.826 11.470 -20.986 1.00 90.25 99 GLY A N 1
ATOM 765 C CA . GLY A 1 99 ? 29.919 10.340 -20.736 1.00 90.25 99 GLY A CA 1
ATOM 766 C C . GLY A 1 99 ? 30.375 9.039 -21.398 1.00 90.25 99 GLY A C 1
ATOM 767 O O . GLY A 1 99 ? 31.567 8.826 -21.603 1.00 90.25 99 GLY A O 1
ATOM 768 N N . GLU A 1 100 ? 29.425 8.161 -21.725 1.00 91.00 100 GLU A N 1
ATOM 769 C CA . GLU A 1 100 ? 29.691 6.969 -22.540 1.00 91.00 100 GLU A CA 1
ATOM 770 C C . GLU A 1 100 ? 29.849 7.390 -24.005 1.00 91.00 100 GLU A C 1
ATOM 772 O O . GLU A 1 100 ? 29.098 8.240 -24.474 1.00 91.00 100 GLU A O 1
ATOM 777 N N . ILE A 1 101 ? 30.812 6.831 -24.740 1.00 91.19 101 ILE A N 1
ATOM 778 C CA . ILE A 1 101 ? 30.992 7.159 -26.162 1.00 91.19 101 ILE A CA 1
ATOM 779 C C . ILE A 1 101 ? 29.745 6.724 -26.945 1.00 91.19 101 ILE A C 1
ATOM 781 O O . ILE A 1 101 ? 29.268 5.595 -26.819 1.00 91.19 101 ILE A O 1
ATOM 785 N N . ASP A 1 102 ? 29.202 7.627 -27.758 1.00 90.81 102 ASP A N 1
ATOM 786 C CA . ASP A 1 102 ? 28.148 7.301 -28.710 1.00 90.81 102 ASP A CA 1
ATOM 787 C C . ASP A 1 102 ? 28.783 6.635 -29.936 1.00 90.81 102 ASP A C 1
ATOM 789 O O . ASP A 1 102 ? 29.419 7.291 -30.761 1.00 90.81 102 ASP A O 1
ATOM 793 N N . GLU A 1 103 ? 28.613 5.317 -30.055 1.00 91.44 103 GLU A N 1
ATOM 794 C CA . GLU A 1 103 ? 29.155 4.517 -31.162 1.00 91.44 103 GLU A CA 1
ATOM 795 C C . GLU A 1 103 ? 28.697 5.019 -32.541 1.00 91.44 103 GLU A C 1
ATOM 797 O O . GLU A 1 103 ? 29.406 4.837 -33.530 1.00 91.44 103 GLU A O 1
ATOM 802 N N . SER A 1 104 ? 27.554 5.713 -32.613 1.00 90.62 104 SER A N 1
ATOM 803 C CA . SER A 1 104 ? 27.077 6.321 -33.858 1.00 90.62 104 SER A CA 1
ATOM 804 C C . SER A 1 104 ? 27.857 7.572 -34.280 1.00 90.62 104 SER A C 1
ATOM 806 O O . SER A 1 104 ? 27.708 7.995 -35.422 1.00 90.62 104 SER A O 1
ATOM 808 N N . ARG A 1 105 ? 28.698 8.141 -33.396 1.00 91.12 105 ARG A N 1
ATOM 809 C CA . ARG A 1 105 ? 29.469 9.380 -33.619 1.00 91.12 105 ARG A CA 1
ATOM 810 C C . ARG A 1 105 ? 30.993 9.198 -33.621 1.00 91.12 105 ARG A C 1
ATOM 812 O O . ARG A 1 105 ? 31.751 10.153 -33.427 1.00 91.12 105 ARG A O 1
ATOM 819 N N . LEU A 1 106 ? 31.473 7.966 -33.796 1.00 90.75 106 LEU A N 1
ATOM 820 C CA . LEU A 1 106 ? 32.910 7.664 -33.775 1.00 90.75 106 LEU A CA 1
ATOM 821 C C . LEU A 1 106 ? 33.677 8.381 -34.892 1.00 90.75 106 LEU A C 1
ATOM 823 O O . LEU A 1 106 ? 34.803 8.826 -34.676 1.00 90.75 106 LEU A O 1
ATOM 827 N N . VAL A 1 107 ? 33.066 8.522 -36.070 1.00 93.19 107 VAL A N 1
ATOM 828 C CA . VAL A 1 107 ? 33.686 9.188 -37.224 1.00 93.19 107 VAL A CA 1
ATOM 829 C C . VAL A 1 107 ? 33.904 10.673 -36.928 1.00 93.19 107 VAL A C 1
ATOM 831 O O . VAL A 1 107 ? 34.988 11.201 -37.166 1.00 93.19 107 VAL A O 1
ATOM 834 N N . GLU A 1 108 ? 32.911 11.331 -36.335 1.00 91.25 108 GLU A N 1
ATOM 835 C CA . GLU A 1 108 ? 32.957 12.725 -35.898 1.00 91.25 108 GLU A CA 1
ATOM 836 C C . GLU A 1 108 ? 33.995 12.928 -34.790 1.00 91.25 108 GLU A C 1
ATOM 838 O O . GLU A 1 108 ? 34.709 13.929 -34.793 1.00 91.25 108 GLU A O 1
ATOM 843 N N . GLY A 1 109 ? 34.138 11.958 -33.884 1.00 91.12 109 GLY A N 1
ATOM 844 C CA . GLY A 1 109 ? 35.171 11.974 -32.848 1.00 91.12 109 GLY A CA 1
ATOM 845 C C . GLY A 1 109 ? 36.584 11.944 -33.419 1.00 91.12 109 GLY A C 1
ATOM 846 O O . GLY A 1 109 ? 37.436 12.728 -33.002 1.00 91.12 109 GLY A O 1
ATOM 847 N N . VAL A 1 110 ? 36.821 11.102 -34.429 1.00 91.94 110 VAL A N 1
ATOM 848 C CA . VAL A 1 110 ? 38.099 11.074 -35.161 1.00 91.94 110 VAL A CA 1
ATOM 849 C C . VAL A 1 110 ? 38.335 12.389 -35.916 1.00 91.94 110 VAL A C 1
ATOM 851 O O . VAL A 1 110 ? 39.475 12.838 -36.020 1.00 91.94 110 VAL A O 1
ATOM 854 N N . ALA A 1 111 ? 37.269 13.049 -36.378 1.00 92.94 111 ALA A N 1
ATOM 855 C CA . ALA A 1 111 ? 37.318 14.380 -36.987 1.00 92.94 111 ALA A CA 1
ATOM 856 C C . ALA A 1 111 ? 37.523 15.534 -35.976 1.00 92.94 111 ALA A C 1
ATOM 858 O O . ALA A 1 111 ? 37.692 16.680 -36.392 1.00 92.94 111 ALA A O 1
ATOM 859 N N . GLY A 1 112 ? 37.548 15.251 -34.667 1.00 91.75 112 GLY A N 1
ATOM 860 C CA . GLY A 1 112 ? 37.806 16.228 -33.604 1.00 91.75 112 GLY A CA 1
ATOM 861 C C . GLY A 1 112 ? 36.558 16.847 -32.962 1.00 91.75 112 GLY A C 1
ATOM 862 O O . GLY A 1 112 ? 36.680 17.809 -32.199 1.00 91.75 112 GLY A O 1
ATOM 863 N N . GLU A 1 113 ? 35.367 16.316 -33.239 1.00 92.12 113 GLU A N 1
ATOM 864 C CA . GLU A 1 113 ? 34.119 16.775 -32.631 1.00 92.12 113 GLU A CA 1
ATOM 865 C C . GLU A 1 113 ? 34.070 16.416 -31.137 1.00 92.12 113 GLU A C 1
ATOM 867 O O . GLU A 1 113 ? 34.369 15.292 -30.734 1.00 92.12 113 GLU A O 1
ATOM 872 N N . LYS A 1 114 ? 33.679 17.374 -30.289 1.00 90.06 114 LYS A N 1
ATOM 873 C CA . LYS A 1 114 ? 33.717 17.202 -28.824 1.00 90.06 114 LYS A CA 1
ATOM 874 C C . LYS A 1 114 ? 32.455 16.559 -28.251 1.00 90.06 114 LYS A C 1
ATOM 876 O O . LYS A 1 114 ? 32.507 15.969 -27.177 1.00 90.06 114 LYS A O 1
ATOM 881 N N . TYR A 1 115 ? 31.330 16.658 -28.952 1.00 94.06 115 TYR A N 1
ATOM 882 C CA . TYR A 1 115 ? 30.019 16.225 -28.463 1.00 94.06 115 TYR A CA 1
ATOM 883 C C . TYR A 1 115 ? 29.685 14.771 -28.834 1.00 94.06 115 TYR A C 1
ATOM 885 O O . TYR A 1 115 ? 28.591 14.470 -29.306 1.00 94.06 115 TYR A O 1
ATOM 893 N N . ILE A 1 116 ? 30.634 13.856 -28.670 1.00 94.62 116 ILE A N 1
ATOM 894 C CA . ILE A 1 116 ? 30.516 12.458 -29.127 1.00 94.62 116 ILE A CA 1
ATOM 895 C C . ILE A 1 116 ? 30.047 11.490 -28.041 1.00 94.62 116 ILE A C 1
ATOM 897 O O . ILE A 1 116 ? 30.097 10.279 -28.232 1.00 94.62 116 ILE A O 1
ATOM 901 N N . TYR A 1 117 ? 29.615 12.005 -26.894 1.00 93.69 117 TYR A N 1
ATOM 902 C CA . TYR A 1 117 ? 29.204 11.187 -25.765 1.00 93.69 117 TYR A CA 1
ATOM 903 C C . TYR A 1 117 ? 27.685 11.179 -25.598 1.00 93.69 117 TYR A C 1
ATOM 905 O O . TYR A 1 117 ? 26.961 12.052 -26.090 1.00 93.69 117 TYR A O 1
ATOM 913 N N . LYS A 1 118 ? 27.200 10.180 -24.870 1.00 91.38 118 LYS A N 1
ATOM 914 C CA . LYS A 1 118 ? 25.818 10.023 -24.440 1.00 91.38 118 LYS A CA 1
ATOM 915 C C . LYS A 1 118 ? 25.765 9.738 -22.939 1.00 91.38 118 LYS A C 1
ATOM 917 O O . LYS A 1 118 ? 26.664 9.121 -22.363 1.00 91.38 118 LYS A O 1
ATOM 922 N N . LYS A 1 119 ? 24.692 10.189 -22.298 1.00 89.12 119 LYS A N 1
ATOM 923 C CA . LYS A 1 119 ? 24.397 9.925 -20.884 1.00 89.12 119 LYS A CA 1
ATOM 924 C C . LYS A 1 119 ? 22.986 9.379 -20.748 1.00 89.12 119 LYS A C 1
ATOM 926 O O . LYS A 1 119 ? 22.133 9.630 -21.594 1.00 89.12 119 LYS A O 1
ATOM 931 N N . ARG A 1 120 ? 22.737 8.644 -19.671 1.00 83.94 120 ARG A N 1
ATOM 932 C CA . ARG A 1 120 ? 21.371 8.347 -19.245 1.00 83.94 120 ARG A CA 1
ATOM 933 C C . ARG A 1 120 ? 20.720 9.656 -18.787 1.00 83.94 120 ARG A C 1
ATOM 935 O O . ARG A 1 120 ? 21.357 10.393 -18.033 1.00 83.94 120 ARG A O 1
ATOM 942 N N . GLY A 1 121 ? 19.516 9.956 -19.282 1.00 72.19 121 GLY A N 1
ATOM 943 C CA . GLY A 1 121 ? 18.672 10.997 -18.689 1.00 72.19 121 GLY A CA 1
ATOM 944 C C . GLY A 1 121 ? 18.502 10.748 -17.189 1.00 72.19 121 GLY A C 1
ATOM 945 O O . GLY A 1 121 ? 18.571 9.599 -16.758 1.00 72.19 121 GLY A O 1
ATOM 946 N N . LEU A 1 122 ? 18.395 11.814 -16.396 1.00 62.31 122 LEU A N 1
ATOM 947 C CA . LEU A 1 122 ? 17.988 11.714 -14.991 1.00 62.31 122 LEU A CA 1
ATOM 948 C C . LEU A 1 122 ? 16.469 11.666 -14.904 1.00 62.31 122 LEU A C 1
ATOM 950 O O . LEU A 1 122 ? 15.845 12.428 -15.677 1.00 62.31 122 LEU A O 1
#